Protein AF-A0A9D3RZG6-F1 (afdb_monomer_lite)

Structure (mmCIF, N/CA/C/O backbone):
data_AF-A0A9D3RZG6-F1
#
_entry.id   AF-A0A9D3RZG6-F1
#
loop_
_atom_site.group_PDB
_atom_site.id
_atom_site.type_symbol
_atom_site.label_atom_id
_atom_site.label_alt_id
_atom_site.label_comp_id
_atom_site.label_asym_id
_atom_site.label_entity_id
_atom_site.label_seq_id
_atom_site.pdbx_PDB_ins_code
_atom_site.Cartn_x
_atom_site.Cartn_y
_atom_site.Cartn_z
_atom_site.occupancy
_atom_site.B_iso_or_equiv
_atom_site.auth_seq_id
_atom_site.auth_comp_id
_atom_site.auth_asym_id
_atom_site.auth_atom_id
_atom_site.pdbx_PDB_model_num
ATOM 1 N N . MET A 1 1 ? 36.153 40.080 70.963 1.00 42.41 1 MET A N 1
ATOM 2 C CA . MET A 1 1 ? 34.837 39.417 70.814 1.00 42.41 1 MET A CA 1
ATOM 3 C C . MET A 1 1 ? 34.441 39.587 69.349 1.00 42.41 1 MET A C 1
ATOM 5 O O . MET A 1 1 ? 34.087 40.688 68.974 1.00 42.41 1 MET A O 1
ATOM 9 N N . ALA A 1 2 ? 34.953 38.751 68.444 1.00 42.66 2 ALA A N 1
ATOM 10 C CA . ALA A 1 2 ? 34.455 37.426 68.036 1.00 42.66 2 ALA A CA 1
ATOM 11 C C . ALA A 1 2 ? 33.306 37.500 66.997 1.00 42.66 2 ALA A C 1
ATOM 13 O O . ALA A 1 2 ? 32.157 37.494 67.406 1.00 42.66 2 ALA A O 1
ATOM 14 N N . SER A 1 3 ? 33.709 37.550 65.706 1.00 50.22 3 SER A N 1
ATOM 15 C CA . SER A 1 3 ? 33.120 37.028 64.436 1.00 50.22 3 SER A CA 1
ATOM 16 C C . SER A 1 3 ? 31.623 37.242 64.102 1.00 50.22 3 SER A C 1
ATOM 18 O O . SER A 1 3 ? 30.809 37.305 65.015 1.00 50.22 3 SER A O 1
ATOM 20 N N . PRO A 1 4 ? 31.214 37.296 62.809 1.00 48.00 4 PRO A N 1
ATOM 21 C CA . PRO A 1 4 ? 31.475 36.227 61.830 1.00 48.00 4 PRO A CA 1
ATOM 22 C C . PRO A 1 4 ? 31.988 36.661 60.445 1.00 48.00 4 PRO A C 1
ATOM 24 O O . PRO A 1 4 ? 31.735 37.757 59.957 1.00 48.00 4 PRO A O 1
ATOM 27 N N . ALA A 1 5 ? 32.702 35.717 59.830 1.00 52.22 5 ALA A N 1
ATOM 28 C CA . ALA A 1 5 ? 33.219 35.729 58.472 1.00 52.22 5 ALA A CA 1
ATOM 29 C C . ALA A 1 5 ? 32.102 35.707 57.416 1.00 52.22 5 ALA A C 1
ATOM 31 O O . ALA A 1 5 ? 31.132 34.958 57.536 1.00 52.22 5 ALA A O 1
ATOM 32 N N . GLU A 1 6 ? 32.288 36.491 56.359 1.00 42.75 6 GLU A N 1
ATOM 33 C CA . GLU A 1 6 ? 31.440 36.498 55.173 1.00 42.75 6 GLU A CA 1
ATOM 34 C C . GLU A 1 6 ? 31.994 35.480 54.164 1.00 42.75 6 GLU A C 1
ATOM 36 O O . GLU A 1 6 ? 33.131 35.590 53.707 1.00 42.75 6 GLU A O 1
ATOM 41 N N . ILE A 1 7 ? 31.199 34.454 53.860 1.00 56.25 7 ILE A N 1
ATOM 42 C CA . ILE A 1 7 ? 31.429 33.492 52.778 1.00 56.25 7 ILE A CA 1
ATOM 43 C C . ILE A 1 7 ? 30.265 33.655 51.798 1.00 56.25 7 ILE A C 1
ATOM 45 O O . ILE A 1 7 ? 29.117 33.458 52.203 1.00 56.25 7 ILE A O 1
ATOM 49 N N . PRO A 1 8 ? 30.531 33.910 50.511 1.00 47.62 8 PRO A N 1
ATOM 50 C CA . PRO A 1 8 ? 29.625 33.487 49.450 1.00 47.62 8 PRO A CA 1
ATOM 51 C C . PRO A 1 8 ? 30.358 32.472 48.561 1.00 47.62 8 PRO A C 1
ATOM 53 O O . PRO A 1 8 ? 31.360 32.779 47.928 1.00 47.62 8 PRO A O 1
ATOM 56 N N . LYS A 1 9 ? 30.008 31.192 48.710 1.00 41.81 9 LYS A N 1
ATOM 57 C CA . LYS A 1 9 ? 29.210 30.417 47.744 1.00 41.81 9 LYS A CA 1
ATOM 58 C C . LYS A 1 9 ? 29.930 30.178 46.417 1.00 41.81 9 LYS A C 1
ATOM 60 O O . LYS A 1 9 ? 29.797 30.922 45.454 1.00 41.81 9 LYS A O 1
ATOM 65 N N . GLU A 1 10 ? 30.643 29.059 46.405 1.00 48.84 10 GLU A N 1
ATOM 66 C CA . GLU A 1 10 ? 30.841 28.231 45.224 1.00 48.84 10 GLU A CA 1
ATOM 67 C C . GLU A 1 10 ? 29.452 27.867 44.668 1.00 48.84 10 GLU A C 1
ATOM 69 O O . GLU A 1 10 ? 28.724 27.083 45.273 1.00 48.84 10 GLU A O 1
ATOM 74 N N . GLU A 1 11 ? 29.053 28.477 43.554 1.00 44.03 11 GLU A N 1
ATOM 75 C CA . GLU A 1 11 ? 27.973 27.953 42.720 1.00 44.03 11 GLU A CA 1
ATOM 76 C C . GLU A 1 11 ? 28.615 27.458 41.428 1.00 44.03 11 GLU A C 1
ATOM 78 O O . GLU A 1 11 ? 28.865 28.191 40.472 1.00 44.03 11 GLU A O 1
ATOM 83 N N . SER A 1 12 ? 28.997 26.184 41.488 1.00 47.66 12 SER A N 1
ATOM 84 C CA . SER A 1 12 ? 29.372 25.357 40.353 1.00 47.66 12 SER A CA 1
ATOM 85 C C . SER A 1 12 ? 28.142 25.180 39.467 1.00 47.66 12 SER A C 1
ATOM 87 O O . SER A 1 12 ? 27.396 24.208 39.587 1.00 47.66 12 SER A O 1
ATOM 89 N N . GLU A 1 13 ? 27.906 26.130 38.567 1.00 48.06 13 GLU A N 1
ATOM 90 C CA . GLU A 1 13 ? 27.048 25.879 37.417 1.00 48.06 13 GLU A CA 1
ATOM 91 C C . GLU A 1 13 ? 27.876 25.075 36.412 1.00 48.06 13 GLU A C 1
ATOM 93 O O . GLU A 1 13 ? 28.519 25.591 35.496 1.00 48.06 13 GLU A O 1
ATOM 98 N N . THR A 1 14 ? 27.919 23.760 36.629 1.00 44.41 14 THR A N 1
ATOM 99 C CA . THR A 1 14 ? 28.355 22.815 35.602 1.00 44.41 14 THR A CA 1
ATOM 100 C C . THR A 1 14 ? 27.320 22.853 34.484 1.00 44.41 14 THR A C 1
ATOM 102 O O . THR A 1 14 ? 26.386 22.054 34.428 1.00 44.41 14 THR A O 1
ATOM 105 N N . ALA A 1 15 ? 27.474 23.829 33.588 1.00 59.06 15 ALA A N 1
ATOM 106 C CA . ALA A 1 15 ? 26.755 23.896 32.332 1.00 59.06 15 ALA A CA 1
ATOM 107 C C . ALA A 1 15 ? 27.042 22.600 31.569 1.00 59.06 15 ALA A C 1
ATOM 109 O O . ALA A 1 15 ? 28.103 22.428 30.962 1.00 59.06 15 ALA A O 1
ATOM 110 N N . THR A 1 16 ? 26.108 21.653 31.655 1.00 60.19 16 THR A N 1
ATOM 111 C CA . THR A 1 16 ? 26.171 20.389 30.925 1.00 60.19 16 THR A CA 1
ATOM 112 C C . THR A 1 16 ? 25.988 20.725 29.452 1.00 60.19 16 THR A C 1
ATOM 114 O O . THR A 1 16 ? 24.874 20.805 28.938 1.00 60.19 16 THR A O 1
ATOM 117 N N . SER A 1 17 ? 27.104 21.005 28.787 1.00 61.81 17 SER A N 1
ATOM 118 C CA . SER A 1 17 ? 27.150 21.298 27.363 1.00 61.81 17 SER A CA 1
ATOM 119 C C . SER A 1 17 ? 27.004 19.977 26.623 1.00 61.81 17 SER A C 1
ATOM 121 O O . SER A 1 17 ? 27.934 19.179 26.537 1.00 61.81 17 SER A O 1
ATOM 123 N N . LEU A 1 18 ? 25.788 19.710 26.152 1.00 69.50 18 LEU A N 1
ATOM 124 C CA . LEU A 1 18 ? 25.494 18.566 25.302 1.00 69.50 18 LEU A CA 1
ATOM 125 C C . LEU A 1 18 ? 25.966 18.890 23.885 1.00 69.50 18 LEU A C 1
ATOM 127 O O . LEU A 1 18 ? 25.241 19.496 23.096 1.00 69.50 18 LEU A O 1
ATOM 131 N N . GLU A 1 19 ? 27.183 18.478 23.548 1.00 68.06 19 GLU A N 1
ATOM 132 C CA . GLU A 1 19 ? 27.615 18.460 22.155 1.00 68.06 19 GLU A CA 1
ATOM 133 C C . GLU A 1 19 ? 26.904 17.313 21.434 1.00 68.06 19 GLU A C 1
ATOM 135 O O . GLU A 1 19 ? 27.287 16.144 21.505 1.00 68.06 19 GLU A O 1
ATOM 140 N N . VAL A 1 20 ? 25.812 17.644 20.744 1.00 67.19 20 VAL A N 1
ATOM 141 C CA . VAL A 1 20 ? 25.129 16.708 19.851 1.00 67.19 20 VAL A CA 1
ATOM 142 C C . VAL A 1 20 ? 25.995 16.541 18.607 1.00 67.19 20 VAL A C 1
ATOM 144 O O . VAL A 1 20 ? 25.867 17.272 17.624 1.00 67.19 20 VAL A O 1
ATOM 147 N N . ILE A 1 21 ? 26.901 15.565 18.650 1.00 71.75 21 ILE A N 1
ATOM 148 C CA . ILE A 1 21 ? 27.692 15.165 17.488 1.00 71.75 21 ILE A CA 1
ATOM 149 C C . ILE A 1 21 ? 26.726 14.532 16.488 1.00 71.75 21 ILE A C 1
ATOM 151 O O . ILE A 1 21 ? 26.309 13.379 16.623 1.00 71.75 21 ILE A O 1
ATOM 155 N N . LYS A 1 22 ? 26.351 15.301 15.463 1.00 64.88 22 LYS A N 1
ATOM 156 C CA . LYS A 1 22 ? 25.599 14.793 14.318 1.00 64.88 22 LYS A CA 1
ATOM 157 C C . LYS A 1 22 ? 26.544 13.940 13.478 1.00 64.88 22 LYS A C 1
ATOM 159 O O . LYS A 1 22 ? 27.174 14.412 12.537 1.00 64.88 22 LYS A O 1
ATOM 164 N N . LEU A 1 23 ? 26.684 12.685 13.888 1.00 71.31 23 LEU A N 1
ATOM 165 C CA . LEU A 1 23 ? 27.471 11.689 13.178 1.00 71.31 23 LEU A CA 1
ATOM 166 C C . LEU A 1 23 ? 26.952 11.573 11.732 1.00 71.31 23 LEU A C 1
ATOM 168 O O . LEU A 1 23 ? 25.735 11.628 11.516 1.00 71.31 23 LEU A O 1
ATOM 172 N N . PRO A 1 24 ? 27.838 11.417 10.731 1.00 71.56 24 PRO A N 1
ATOM 173 C CA . PRO A 1 24 ? 27.479 11.356 9.317 1.00 71.56 24 PRO A CA 1
ATOM 174 C C . PRO A 1 24 ? 26.908 9.977 8.960 1.00 71.56 24 PRO A C 1
ATOM 176 O 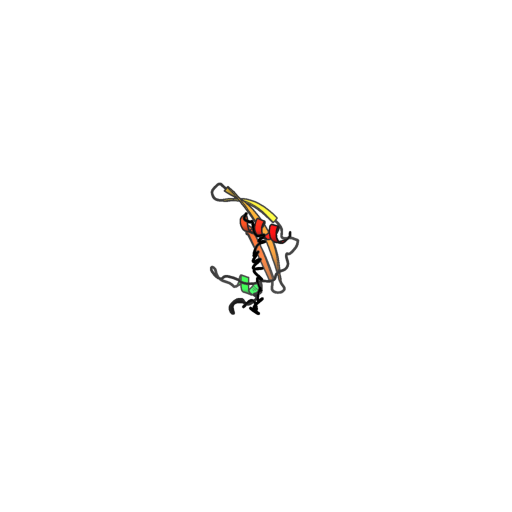O . PRO A 1 24 ? 27.311 9.354 7.979 1.00 71.56 24 PRO A O 1
ATOM 179 N N . PHE A 1 25 ? 25.987 9.465 9.775 1.00 64.00 25 PHE A N 1
ATOM 180 C CA . PHE A 1 25 ? 25.226 8.283 9.424 1.00 64.00 25 PHE A CA 1
ATOM 181 C C . PHE A 1 25 ? 24.334 8.656 8.243 1.00 64.00 25 PHE A C 1
ATOM 183 O O . PHE A 1 25 ? 23.259 9.237 8.404 1.00 64.00 25 PHE A O 1
ATOM 190 N N . LEU A 1 26 ? 24.800 8.355 7.034 1.00 63.34 26 LEU A N 1
ATOM 191 C CA . LEU A 1 26 ? 23.922 8.323 5.880 1.00 63.34 26 LEU A CA 1
ATOM 192 C C . LEU A 1 26 ? 22.865 7.248 6.164 1.00 63.34 26 LEU A C 1
ATOM 194 O O . LEU A 1 26 ? 23.246 6.125 6.518 1.00 63.34 26 LEU A O 1
ATOM 198 N N . PRO A 1 27 ? 21.561 7.559 6.040 1.00 60.12 27 PRO A N 1
ATOM 199 C CA . PRO A 1 27 ? 20.514 6.555 6.132 1.00 60.12 27 PRO A CA 1
ATOM 200 C C . PRO A 1 27 ? 20.861 5.412 5.180 1.00 60.12 27 PRO A C 1
ATOM 202 O O . PRO A 1 27 ? 20.848 5.574 3.960 1.00 60.12 27 PRO A O 1
ATOM 205 N N . THR A 1 28 ? 21.262 4.273 5.739 1.00 54.97 28 THR A N 1
ATOM 206 C CA . THR A 1 28 ? 21.637 3.118 4.932 1.00 54.97 28 THR A CA 1
ATOM 207 C C . THR A 1 28 ? 20.343 2.464 4.499 1.00 54.97 28 THR A C 1
ATOM 209 O O . THR A 1 28 ? 19.688 1.765 5.269 1.00 54.97 28 THR A O 1
ATOM 212 N N . VAL A 1 29 ? 19.941 2.759 3.269 1.00 60.88 29 VAL A N 1
ATOM 213 C CA . VAL A 1 29 ? 18.841 2.066 2.615 1.00 60.88 29 VAL A CA 1
ATOM 214 C C . VAL A 1 29 ? 19.254 0.592 2.516 1.00 60.88 29 VAL A C 1
ATOM 216 O O . VAL A 1 29 ? 20.324 0.313 1.966 1.00 60.88 29 VAL A O 1
ATOM 219 N N . PRO A 1 30 ? 18.492 -0.357 3.093 1.00 63.34 30 PRO A N 1
ATOM 220 C CA . PRO A 1 30 ? 18.865 -1.759 3.033 1.00 63.34 30 PRO A CA 1
ATOM 221 C C . PRO A 1 30 ? 19.018 -2.175 1.563 1.00 63.34 30 PRO A C 1
ATOM 223 O O . PRO A 1 30 ? 18.177 -1.814 0.737 1.00 63.34 30 PRO A O 1
ATOM 226 N N . PRO A 1 31 ? 20.061 -2.946 1.214 1.00 58.25 31 PRO A N 1
ATOM 227 C CA . PRO A 1 31 ? 20.395 -3.263 -0.177 1.00 58.25 31 PRO A CA 1
ATOM 228 C C . PRO A 1 31 ? 19.282 -4.012 -0.934 1.00 58.25 31 PRO A C 1
ATOM 230 O O . PRO A 1 31 ? 19.334 -4.116 -2.156 1.00 58.25 31 PRO A O 1
ATOM 233 N N . SER A 1 32 ? 18.264 -4.517 -0.232 1.00 58.00 32 SER A N 1
ATOM 234 C CA . SER A 1 32 ? 17.096 -5.189 -0.804 1.00 58.00 32 SER A CA 1
ATOM 235 C C . SER A 1 32 ? 15.962 -4.255 -1.236 1.00 58.00 32 SER A C 1
ATOM 237 O O . SER A 1 32 ? 15.041 -4.718 -1.911 1.00 58.00 32 SER A O 1
ATOM 239 N N . SER A 1 33 ? 15.976 -2.963 -0.886 1.00 60.41 33 SER A N 1
ATOM 240 C CA . SER A 1 33 ? 14.878 -2.065 -1.254 1.00 60.41 33 SER A CA 1
ATOM 241 C C . SER A 1 33 ? 15.068 -1.499 -2.661 1.00 60.41 33 SER A C 1
ATOM 243 O O . SER A 1 33 ? 15.405 -0.331 -2.863 1.00 60.41 33 SER A O 1
ATOM 245 N N . SER A 1 34 ? 14.859 -2.346 -3.663 1.00 71.88 34 SER A N 1
ATOM 246 C CA . SER A 1 34 ? 14.728 -1.874 -5.038 1.00 71.88 34 SER A CA 1
ATOM 247 C C . SER A 1 34 ? 13.351 -1.233 -5.230 1.00 71.88 34 SER A C 1
ATOM 249 O O . SER A 1 34 ? 12.331 -1.792 -4.822 1.00 71.88 34 SER A O 1
ATOM 251 N N . LYS A 1 35 ? 13.319 -0.039 -5.828 1.00 79.50 35 LYS A N 1
ATOM 252 C CA . LYS A 1 35 ? 12.072 0.591 -6.272 1.00 79.50 35 LYS A CA 1
ATOM 253 C C . LYS A 1 35 ? 11.417 -0.313 -7.313 1.00 79.50 35 LYS A C 1
ATOM 255 O O . LYS A 1 35 ? 12.061 -0.677 -8.299 1.00 79.50 35 LYS A O 1
ATOM 260 N N . LEU A 1 36 ? 10.153 -0.662 -7.093 1.00 83.88 36 LEU A N 1
ATOM 261 C CA . LEU A 1 36 ? 9.416 -1.573 -7.962 1.00 83.88 36 LEU A CA 1
ATOM 262 C C . LEU A 1 36 ? 8.287 -0.839 -8.696 1.00 83.88 36 LEU A C 1
ATOM 264 O O . LEU A 1 36 ? 7.633 0.030 -8.121 1.00 83.88 36 LEU A O 1
ATOM 268 N N . ASN A 1 37 ? 8.086 -1.197 -9.964 1.00 87.62 37 ASN A N 1
ATOM 269 C CA . ASN A 1 37 ? 6.983 -0.720 -10.800 1.00 87.62 37 ASN A CA 1
ATOM 270 C C . ASN A 1 37 ? 5.732 -1.591 -10.592 1.00 87.62 37 ASN A C 1
ATOM 272 O O . ASN A 1 37 ? 5.836 -2.737 -10.141 1.00 87.62 37 ASN A O 1
ATOM 276 N N . ILE A 1 38 ? 4.557 -1.061 -10.933 1.00 88.38 38 ILE A N 1
ATOM 277 C CA . ILE A 1 38 ? 3.264 -1.721 -10.701 1.00 88.38 38 ILE A CA 1
ATOM 278 C C . ILE A 1 38 ? 3.146 -3.059 -11.441 1.00 88.38 38 ILE A C 1
ATOM 280 O O . ILE A 1 38 ? 2.636 -4.016 -10.862 1.00 88.38 38 ILE A O 1
ATOM 284 N N . ASP A 1 39 ? 3.633 -3.160 -12.676 1.00 86.81 39 ASP A N 1
ATOM 285 C CA . ASP A 1 39 ? 3.650 -4.406 -13.456 1.00 86.81 39 ASP A CA 1
ATOM 286 C C . ASP A 1 39 ? 4.329 -5.560 -12.698 1.00 86.81 39 ASP A C 1
ATOM 288 O O . ASP A 1 39 ? 3.785 -6.658 -12.564 1.00 86.81 39 ASP A O 1
ATOM 292 N N . LYS A 1 40 ? 5.495 -5.283 -12.115 1.00 86.12 40 LYS A N 1
ATOM 293 C CA . LYS A 1 40 ? 6.254 -6.241 -11.316 1.00 86.12 40 LYS A CA 1
ATOM 294 C C . LYS A 1 40 ? 5.561 -6.541 -9.999 1.00 86.12 40 LYS A C 1
ATOM 296 O O . LYS A 1 40 ? 5.566 -7.695 -9.590 1.00 86.12 40 LYS A O 1
ATOM 301 N N . VAL A 1 41 ? 4.950 -5.539 -9.358 1.00 87.19 41 VAL A N 1
ATOM 302 C CA . VAL A 1 41 ? 4.150 -5.732 -8.137 1.00 87.19 41 VAL A CA 1
ATOM 303 C C . VAL A 1 41 ? 2.965 -6.663 -8.399 1.00 87.19 41 VAL A C 1
ATOM 305 O O . VAL A 1 41 ? 2.680 -7.520 -7.571 1.00 87.19 41 VAL A O 1
ATOM 308 N N . GLN A 1 42 ? 2.301 -6.547 -9.550 1.00 86.75 42 GLN A N 1
ATOM 309 C CA . GLN A 1 42 ? 1.207 -7.447 -9.935 1.00 86.75 42 GLN A CA 1
ATOM 310 C C . GLN A 1 42 ? 1.683 -8.867 -10.237 1.00 86.75 42 GLN A C 1
ATOM 312 O O . GLN A 1 42 ? 0.953 -9.822 -9.986 1.00 86.75 42 GLN A O 1
ATOM 317 N N . ALA A 1 43 ? 2.907 -9.011 -10.746 1.00 87.56 43 ALA A N 1
ATOM 318 C CA . ALA A 1 43 ? 3.534 -10.309 -10.962 1.00 87.56 43 ALA A CA 1
ATOM 319 C C . ALA A 1 43 ? 4.014 -10.980 -9.659 1.00 87.56 43 ALA A C 1
ATOM 321 O O . ALA A 1 43 ? 4.416 -12.145 -9.688 1.00 87.56 43 ALA A O 1
ATOM 322 N N . LEU A 1 44 ? 3.993 -10.280 -8.516 1.00 87.62 44 LEU A N 1
ATOM 323 C CA . LEU A 1 44 ? 4.376 -10.871 -7.238 1.00 87.62 44 LEU A CA 1
ATOM 324 C C . LEU A 1 44 ? 3.343 -11.894 -6.765 1.00 87.62 44 LEU A C 1
ATOM 326 O O . LEU A 1 44 ? 2.136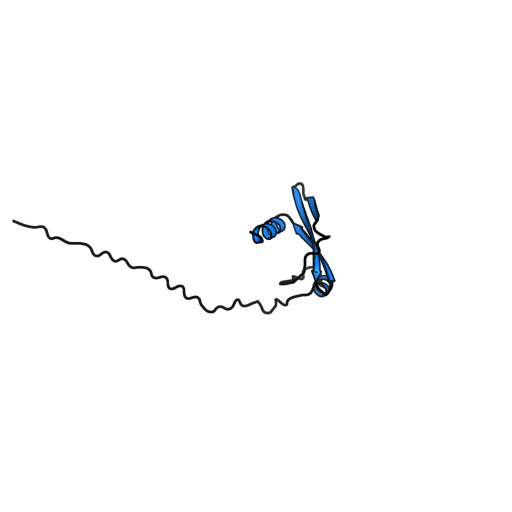 -11.658 -6.756 1.00 87.62 44 LEU A O 1
ATOM 330 N N . GLY A 1 45 ? 3.847 -13.035 -6.300 1.00 85.75 45 GLY A N 1
ATOM 331 C CA . GLY A 1 45 ? 3.029 -14.038 -5.632 1.00 85.75 45 GLY A CA 1
ATOM 332 C C . GLY A 1 45 ? 2.624 -13.624 -4.209 1.00 85.75 45 GLY A C 1
ATOM 333 O O . GLY A 1 45 ? 3.174 -12.678 -3.635 1.00 85.75 45 GLY A O 1
ATOM 334 N N . PRO A 1 46 ? 1.700 -14.372 -3.583 1.00 86.75 46 PRO A N 1
ATOM 335 C CA . PRO A 1 46 ? 1.355 -14.183 -2.179 1.00 86.75 46 PRO A CA 1
ATOM 336 C C . PRO A 1 46 ? 2.599 -14.239 -1.282 1.00 86.75 46 PRO A C 1
ATOM 338 O O . PRO A 1 46 ? 3.538 -14.984 -1.560 1.00 86.75 46 PRO A O 1
ATOM 341 N N . ARG A 1 47 ? 2.579 -13.499 -0.166 1.00 85.19 47 ARG A N 1
ATOM 342 C CA . ARG A 1 47 ? 3.675 -13.402 0.826 1.00 85.19 47 ARG A CA 1
ATOM 343 C C . ARG A 1 47 ? 4.939 -12.671 0.360 1.00 85.19 47 ARG A C 1
ATOM 345 O O . ARG A 1 47 ? 5.892 -12.600 1.129 1.00 85.19 47 ARG A O 1
ATOM 352 N N . GLN A 1 48 ? 4.951 -12.104 -0.841 1.00 86.75 48 GLN A N 1
ATOM 353 C CA . GLN A 1 48 ? 6.000 -11.175 -1.251 1.00 86.75 48 GLN A CA 1
ATOM 354 C C . GLN A 1 48 ? 5.687 -9.773 -0.721 1.00 86.75 48 GLN A C 1
ATOM 356 O O . GLN A 1 48 ? 4.534 -9.339 -0.736 1.00 86.75 48 GLN A O 1
ATOM 361 N N . SER A 1 49 ? 6.708 -9.071 -0.234 1.00 81.19 49 SER A N 1
ATOM 362 C CA . SER A 1 49 ? 6.584 -7.698 0.249 1.00 81.19 49 SER A CA 1
ATOM 363 C C . SER A 1 49 ? 7.251 -6.727 -0.716 1.00 81.19 49 SER A C 1
ATOM 365 O O . SER A 1 49 ? 8.278 -7.019 -1.325 1.00 81.19 49 SER A O 1
ATOM 367 N N . VAL A 1 50 ? 6.651 -5.548 -0.846 1.00 84.81 50 VAL A N 1
ATOM 368 C CA . VAL A 1 50 ? 7.188 -4.443 -1.639 1.00 84.81 50 VAL A CA 1
ATOM 369 C C . VAL A 1 50 ? 7.649 -3.376 -0.665 1.00 84.81 50 VAL A C 1
ATOM 371 O O . VAL A 1 50 ? 6.870 -2.936 0.177 1.00 84.81 50 VAL A O 1
ATOM 374 N N . SER A 1 51 ? 8.911 -2.969 -0.763 1.00 82.88 51 SER A N 1
ATOM 375 C CA . SER A 1 51 ? 9.468 -1.938 0.112 1.00 82.88 51 SER A CA 1
ATOM 376 C C . SER A 1 51 ? 9.097 -0.530 -0.344 1.00 82.88 51 SER A C 1
ATOM 378 O O . SER A 1 51 ? 8.672 0.286 0.466 1.00 82.88 51 SER A O 1
ATOM 380 N N . VAL A 1 52 ? 9.275 -0.230 -1.636 1.00 87.12 52 VAL A N 1
ATOM 381 C CA . VAL A 1 52 ? 9.098 1.118 -2.192 1.00 87.12 52 VAL A CA 1
ATOM 382 C C . VAL A 1 52 ? 8.482 1.023 -3.584 1.00 87.12 52 VAL A C 1
ATOM 384 O O . VAL A 1 52 ? 9.007 0.331 -4.458 1.00 87.12 52 VAL A O 1
ATOM 387 N N . MET A 1 53 ? 7.391 1.757 -3.789 1.00 86.31 53 MET A N 1
ATOM 388 C CA . MET A 1 53 ? 6.717 1.923 -5.074 1.00 86.31 53 MET A CA 1
ATOM 389 C C . MET A 1 53 ? 6.256 3.373 -5.197 1.00 86.31 53 MET A C 1
ATOM 391 O O . MET A 1 53 ? 5.711 3.939 -4.250 1.00 86.31 53 MET A O 1
ATOM 395 N N . GLU A 1 54 ? 6.450 3.961 -6.372 1.00 88.44 54 GLU A N 1
ATOM 396 C CA . GLU A 1 54 ? 5.931 5.288 -6.688 1.00 88.44 54 GLU A CA 1
ATOM 397 C C . GLU A 1 54 ? 4.786 5.159 -7.682 1.00 88.44 54 GLU A C 1
ATOM 399 O O . GLU A 1 54 ? 4.944 4.582 -8.753 1.00 88.44 54 GLU A O 1
ATOM 404 N N . ALA A 1 55 ? 3.637 5.720 -7.329 1.00 88.88 55 ALA A N 1
ATOM 405 C CA . ALA A 1 55 ? 2.463 5.732 -8.181 1.00 88.88 55 ALA A CA 1
ATOM 406 C C . ALA A 1 55 ? 1.686 7.032 -7.972 1.00 88.88 55 ALA A C 1
ATOM 408 O O . ALA A 1 55 ? 1.718 7.636 -6.897 1.00 88.88 55 ALA A O 1
ATOM 409 N N . LYS A 1 56 ? 0.960 7.459 -9.003 1.00 90.00 56 LYS A N 1
ATOM 410 C CA . LYS A 1 56 ? 0.036 8.590 -8.937 1.00 90.00 56 LYS A CA 1
ATOM 411 C C . LYS A 1 56 ? -1.362 8.088 -8.607 1.00 90.00 56 LYS A C 1
ATOM 413 O O . LYS A 1 56 ? -1.812 7.084 -9.154 1.00 90.00 56 LYS A O 1
ATOM 418 N N . ILE A 1 57 ? -2.065 8.807 -7.736 1.00 88.69 57 ILE A N 1
ATOM 419 C CA . ILE A 1 57 ? -3.477 8.533 -7.456 1.00 88.69 57 ILE A CA 1
ATOM 420 C C . ILE A 1 57 ? -4.301 9.015 -8.650 1.00 88.69 57 ILE A C 1
ATOM 422 O O . ILE A 1 57 ? -4.245 10.186 -9.024 1.00 88.69 57 ILE A O 1
ATOM 426 N N . LEU A 1 58 ? -5.073 8.109 -9.238 1.00 85.81 58 LEU A N 1
ATOM 427 C CA . LEU A 1 58 ? -5.973 8.401 -10.343 1.00 85.81 58 LEU A CA 1
ATOM 428 C C . LEU A 1 58 ? -7.304 8.901 -9.762 1.00 85.81 58 LEU A C 1
ATOM 430 O O . LEU A 1 58 ? -7.950 8.214 -8.969 1.00 8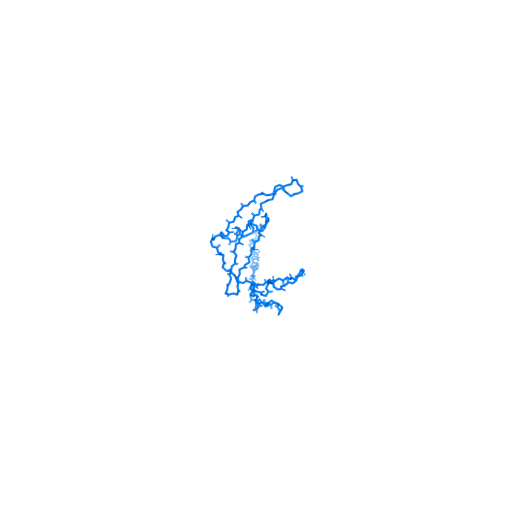5.81 58 LEU A O 1
ATOM 434 N N . ALA A 1 59 ? -7.708 10.119 -10.138 1.00 67.12 59 ALA A N 1
ATOM 435 C CA . ALA A 1 59 ? -8.812 10.861 -9.513 1.00 67.12 59 ALA A CA 1
ATOM 436 C C . ALA A 1 59 ? -10.163 10.114 -9.490 1.00 67.12 59 ALA A C 1
ATOM 438 O O . ALA A 1 59 ? -10.979 10.344 -8.603 1.00 67.12 59 ALA A O 1
ATOM 439 N N . GLN A 1 60 ? -10.387 9.182 -10.418 1.00 62.22 60 GLN A N 1
ATOM 440 C CA . GLN A 1 60 ? -11.632 8.412 -10.536 1.00 62.22 60 GLN A CA 1
ATOM 441 C C . GLN A 1 60 ? -11.815 7.324 -9.460 1.00 62.22 60 GLN A C 1
ATOM 443 O O . GLN A 1 60 ? -12.874 6.708 -9.394 1.00 62.22 60 GLN A O 1
ATOM 448 N N . GLY A 1 61 ? -10.798 7.042 -8.639 1.00 57.56 61 GLY A N 1
ATOM 449 C CA . GLY A 1 61 ? -10.753 5.814 -7.842 1.00 57.56 61 GLY A CA 1
ATOM 450 C C . GLY A 1 61 ? -11.008 5.935 -6.344 1.00 57.56 61 GLY A C 1
ATOM 451 O O . GLY A 1 61 ? -10.901 4.911 -5.676 1.00 57.56 61 GLY A O 1
ATOM 452 N N . THR A 1 62 ? -11.277 7.127 -5.796 1.00 68.88 62 THR A N 1
ATOM 453 C CA . THR A 1 62 ? -11.406 7.288 -4.335 1.00 68.88 62 THR A CA 1
ATOM 454 C C . THR A 1 62 ? -12.821 6.955 -3.873 1.00 68.88 62 THR A C 1
ATOM 456 O O . THR A 1 62 ? -13.718 7.786 -3.974 1.00 68.88 62 THR A O 1
ATOM 459 N N . LEU A 1 63 ? -13.013 5.749 -3.336 1.00 78.75 63 LEU A N 1
ATOM 460 C CA . LEU A 1 63 ? -14.276 5.309 -2.736 1.00 78.75 63 LEU A CA 1
ATOM 461 C C . LEU A 1 63 ? -14.036 4.987 -1.257 1.00 78.75 63 LEU A C 1
ATOM 463 O O . LEU A 1 63 ? -13.209 4.127 -0.959 1.00 78.75 63 LEU A O 1
ATOM 467 N N . SER A 1 64 ? -14.749 5.649 -0.341 1.00 84.56 64 SER A N 1
ATOM 468 C CA . SER A 1 64 ? -14.843 5.194 1.055 1.00 84.56 64 SER A CA 1
ATOM 469 C C . SER A 1 64 ? -16.105 4.352 1.226 1.00 84.56 64 SER A C 1
ATOM 471 O O . SER A 1 64 ? -17.166 4.700 0.702 1.00 84.56 64 SER A O 1
ATOM 473 N N . LYS A 1 65 ? -15.978 3.218 1.911 1.00 87.38 65 LYS A N 1
ATOM 474 C CA . LYS A 1 65 ? -17.077 2.311 2.237 1.00 87.38 65 LYS A CA 1
ATOM 475 C C . LYS A 1 65 ? -16.901 1.815 3.668 1.00 87.38 65 LYS A C 1
ATOM 477 O O . LYS A 1 65 ? -15.787 1.543 4.091 1.00 87.38 65 LYS A O 1
ATOM 482 N N . VAL A 1 66 ? -18.008 1.625 4.374 1.00 89.50 66 VAL A N 1
ATOM 483 C CA . VAL A 1 66 ? -18.027 0.932 5.667 1.00 89.50 66 VAL A CA 1
ATOM 484 C C . VAL A 1 66 ? -18.547 -0.486 5.448 1.00 89.50 66 VAL A C 1
ATOM 486 O O . VAL A 1 66 ? -19.524 -0.686 4.718 1.00 89.50 66 VAL A O 1
ATOM 489 N N . VAL A 1 67 ? -17.861 -1.481 6.008 1.00 87.75 67 VAL A N 1
ATOM 490 C CA . VAL A 1 67 ? -18.255 -2.893 5.940 1.00 87.75 67 VAL A CA 1
ATOM 491 C C . VAL A 1 67 ? -18.195 -3.539 7.326 1.00 87.75 67 VAL A C 1
ATOM 493 O O . VAL A 1 67 ? -17.215 -3.334 8.040 1.00 87.75 67 VAL A O 1
ATOM 496 N N . PRO A 1 68 ? -19.192 -4.357 7.700 1.00 90.25 68 PRO A N 1
ATOM 497 C CA . PRO A 1 68 ? -19.148 -5.101 8.950 1.00 90.25 68 PRO A CA 1
ATOM 498 C C . PRO A 1 68 ? -18.183 -6.289 8.821 1.00 90.25 68 PRO A C 1
ATOM 500 O O . PRO A 1 68 ? -18.345 -7.145 7.948 1.00 90.25 68 PRO A O 1
ATOM 503 N N . VAL A 1 69 ? -17.188 -6.367 9.704 1.00 88.31 69 VAL A N 1
ATOM 504 C CA . VAL A 1 69 ? -16.230 -7.477 9.807 1.00 88.31 69 VAL A CA 1
ATOM 505 C C . VAL A 1 69 ? -16.218 -7.980 11.242 1.00 88.31 69 VAL A C 1
ATOM 507 O O . VAL A 1 69 ? -15.897 -7.244 12.170 1.00 88.31 69 VAL A O 1
ATOM 510 N N . ASN A 1 70 ? -16.578 -9.251 11.438 1.00 86.50 70 ASN A N 1
ATOM 511 C CA . ASN A 1 70 ? -16.640 -9.893 12.759 1.00 86.50 70 ASN A CA 1
ATOM 512 C C . ASN A 1 70 ? -17.492 -9.126 13.794 1.00 86.50 70 ASN A C 1
ATOM 514 O O . ASN A 1 70 ? -17.182 -9.138 14.982 1.00 86.50 70 ASN A O 1
ATOM 518 N N . GLY A 1 71 ? -18.563 -8.464 13.342 1.00 88.31 71 GLY A N 1
ATOM 519 C CA . GLY A 1 71 ? -19.466 -7.688 14.201 1.00 88.31 71 GLY A CA 1
ATOM 520 C C . GLY A 1 71 ? -19.025 -6.247 14.478 1.00 88.31 71 GLY A C 1
ATOM 521 O O . GLY A 1 71 ? -19.735 -5.539 15.183 1.00 88.31 71 GLY A O 1
ATOM 522 N N . THR A 1 72 ? -17.904 -5.805 13.905 1.00 87.81 72 THR A N 1
ATOM 523 C CA . THR A 1 72 ? -17.412 -4.425 14.005 1.00 87.81 72 THR A CA 1
ATOM 524 C C . THR A 1 72 ? -17.489 -3.744 12.645 1.00 87.81 72 THR A C 1
ATOM 526 O O . THR A 1 72 ? -17.117 -4.340 11.634 1.00 87.81 72 THR A O 1
ATOM 529 N N . ASP A 1 73 ? -17.936 -2.493 12.610 1.00 89.19 73 ASP A N 1
ATOM 530 C CA . ASP A 1 73 ? -17.906 -1.683 11.395 1.00 89.19 73 ASP A CA 1
ATOM 531 C C . ASP A 1 73 ? -16.475 -1.212 11.103 1.00 89.19 73 ASP A C 1
ATOM 533 O O . ASP A 1 73 ? -15.875 -0.484 11.892 1.00 89.19 73 ASP A O 1
ATOM 537 N N . CYS A 1 74 ? -15.939 -1.637 9.959 1.00 88.75 74 CYS A N 1
ATOM 538 C CA . CYS A 1 74 ? -14.623 -1.255 9.458 1.00 88.75 74 CYS A CA 1
ATOM 539 C C . CYS A 1 74 ? -14.768 -0.308 8.264 1.00 88.75 74 CYS A C 1
ATOM 541 O O . CYS A 1 74 ? -15.489 -0.603 7.305 1.00 88.75 74 CYS A O 1
ATOM 543 N N . GLU A 1 75 ? -14.049 0.809 8.280 1.00 89.62 75 GLU A N 1
ATOM 544 C CA . GLU A 1 75 ? -13.915 1.696 7.131 1.00 89.62 75 GLU A CA 1
ATOM 545 C C . GLU A 1 75 ? -12.817 1.175 6.195 1.00 89.62 75 GLU A C 1
ATOM 547 O O . GLU A 1 75 ? -11.689 0.873 6.598 1.00 89.62 75 GLU A O 1
ATOM 552 N N . LEU A 1 76 ? -13.142 1.104 4.905 1.00 91.19 76 LEU A N 1
ATOM 553 C CA . LEU A 1 76 ? -12.186 0.852 3.842 1.00 91.19 76 LEU A CA 1
ATOM 554 C C . LEU A 1 76 ? -12.193 1.997 2.840 1.00 91.19 76 LEU A C 1
ATOM 556 O O . LEU A 1 76 ? -13.240 2.451 2.377 1.00 91.19 76 LEU A O 1
ATOM 560 N N . LYS A 1 77 ? -10.994 2.427 2.457 1.00 89.38 77 LYS A N 1
ATOM 561 C CA . LYS A 1 77 ? -10.790 3.449 1.439 1.00 89.38 77 LYS A CA 1
ATOM 562 C C . LYS A 1 77 ? -10.038 2.856 0.269 1.00 89.38 77 LYS A C 1
ATOM 564 O O . LYS A 1 77 ? -8.887 2.436 0.383 1.00 89.38 77 LYS A O 1
ATOM 569 N N . VAL A 1 78 ? -10.714 2.806 -0.864 1.00 89.50 78 VAL A N 1
ATOM 570 C CA . VAL A 1 78 ? -10.164 2.320 -2.121 1.00 89.50 78 VAL A CA 1
ATOM 571 C C . VAL A 1 78 ? -9.560 3.491 -2.876 1.00 89.50 78 VAL A C 1
ATOM 573 O O . VAL A 1 78 ? -10.167 4.557 -2.933 1.00 89.50 78 VAL A O 1
ATOM 576 N N . PHE A 1 79 ? -8.398 3.269 -3.482 1.00 88.62 79 PHE A N 1
ATOM 577 C CA . PHE A 1 79 ? -7.768 4.168 -4.437 1.00 88.62 79 PHE A CA 1
ATOM 578 C C . PHE A 1 79 ? -7.378 3.388 -5.689 1.00 88.62 79 PHE A C 1
ATOM 580 O O . PHE A 1 79 ? -6.891 2.260 -5.604 1.00 88.62 79 PHE A O 1
ATOM 587 N N . GLN A 1 80 ? -7.549 4.003 -6.854 1.00 90.12 80 GLN A N 1
ATOM 588 C CA . GLN A 1 80 ? -6.877 3.555 -8.071 1.00 90.12 80 GLN A CA 1
ATOM 589 C C . GLN A 1 80 ? -5.560 4.310 -8.169 1.00 90.12 80 GLN A C 1
ATOM 591 O O . GLN A 1 80 ? -5.553 5.542 -8.137 1.00 90.12 80 GLN A O 1
ATOM 596 N N . ILE A 1 81 ? -4.454 3.581 -8.241 1.00 90.88 81 ILE A N 1
ATOM 597 C CA . ILE A 1 81 ? -3.123 4.164 -8.394 1.00 90.88 81 ILE A CA 1
ATOM 598 C C . ILE A 1 81 ? -2.488 3.632 -9.672 1.00 90.88 81 ILE A C 1
ATOM 600 O O . ILE A 1 81 ? -2.691 2.476 -10.033 1.00 90.88 81 ILE A O 1
ATOM 604 N N . GLY A 1 82 ? -1.740 4.480 -10.364 1.00 90.75 82 GLY A N 1
ATOM 605 C CA . GLY A 1 82 ? -1.098 4.127 -11.621 1.00 90.75 82 GLY A CA 1
ATOM 606 C C . GLY A 1 82 ? 0.279 4.748 -11.769 1.00 90.75 82 GLY A C 1
ATOM 607 O O . GLY A 1 82 ? 0.559 5.825 -11.241 1.00 90.75 82 GLY A O 1
ATOM 608 N N . ASP A 1 83 ? 1.130 4.056 -12.506 1.00 89.75 83 ASP A N 1
ATOM 609 C CA . ASP A 1 83 ? 2.442 4.504 -12.949 1.00 89.75 83 ASP A CA 1
ATOM 610 C C . ASP A 1 83 ? 2.529 4.350 -14.480 1.00 89.75 83 ASP A C 1
ATOM 612 O O . ASP A 1 83 ? 1.518 4.161 -15.158 1.00 89.75 83 ASP A O 1
ATOM 616 N N . SER A 1 84 ? 3.724 4.470 -15.056 1.00 88.00 84 SER A N 1
ATOM 617 C CA . SER A 1 84 ? 3.921 4.271 -16.498 1.00 88.00 84 SER A CA 1
ATOM 618 C C . SER A 1 84 ? 3.767 2.813 -16.953 1.00 88.00 84 SER A C 1
ATOM 620 O O . SER A 1 84 ? 3.662 2.569 -18.150 1.00 88.00 84 SER A O 1
ATOM 622 N N . SER A 1 85 ? 3.810 1.851 -16.029 1.00 87.75 85 SER A N 1
ATOM 623 C CA . SER A 1 85 ? 3.754 0.412 -16.307 1.00 87.75 85 SER A CA 1
ATOM 624 C C . SER A 1 85 ? 2.335 -0.154 -16.221 1.00 87.75 85 SER A C 1
ATOM 626 O O . SER A 1 85 ? 2.015 -1.114 -16.919 1.00 87.75 85 SER A O 1
ATOM 628 N N . GLY A 1 86 ? 1.463 0.442 -15.405 1.00 87.00 86 GLY A N 1
ATOM 629 C CA . GLY A 1 86 ? 0.098 -0.036 -15.241 1.00 87.00 86 GLY A CA 1
ATOM 630 C C . GLY A 1 86 ? -0.688 0.675 -14.146 1.00 87.00 86 GLY A C 1
ATOM 631 O O . GLY A 1 86 ? -0.345 1.765 -13.691 1.00 87.00 86 GLY A O 1
ATOM 632 N N . GLN A 1 87 ? -1.790 0.045 -13.736 1.00 90.69 87 GLN A N 1
ATOM 633 C CA . GLN A 1 87 ? -2.693 0.542 -12.695 1.00 90.69 87 GLN A CA 1
ATOM 634 C C . GLN A 1 87 ? -3.044 -0.583 -11.727 1.00 90.69 87 GLN A C 1
ATOM 636 O O . GLN A 1 87 ? -3.271 -1.713 -12.153 1.00 90.69 87 GLN A O 1
ATOM 641 N N . VAL A 1 88 ? -3.123 -0.281 -10.433 1.00 90.19 88 VAL A N 1
ATOM 642 C CA . VAL A 1 88 ? -3.513 -1.229 -9.386 1.00 90.19 88 VAL A CA 1
ATOM 643 C C . VAL A 1 88 ? -4.504 -0.592 -8.414 1.00 90.19 88 VAL A C 1
ATOM 645 O O . VAL A 1 88 ? -4.483 0.611 -8.146 1.00 90.19 88 VAL A O 1
ATOM 648 N N . LYS A 1 89 ? -5.383 -1.427 -7.860 1.00 90.56 89 LYS A N 1
ATOM 649 C CA . LYS A 1 89 ? -6.332 -1.036 -6.820 1.00 90.56 89 LYS A CA 1
ATOM 650 C C . LYS A 1 89 ? -5.673 -1.164 -5.446 1.00 90.56 89 LYS A C 1
ATOM 652 O O . LYS A 1 89 ? -5.377 -2.270 -5.003 1.00 90.56 89 LYS A O 1
ATOM 657 N N . LEU A 1 90 ? -5.509 -0.046 -4.750 1.00 88.94 90 LEU A N 1
ATOM 658 C CA . LEU A 1 90 ? -5.080 0.004 -3.354 1.00 88.94 90 LEU A CA 1
ATOM 659 C C . LEU A 1 90 ? -6.311 0.069 -2.447 1.00 88.94 90 LEU A C 1
ATOM 661 O O . LEU A 1 90 ? -7.250 0.809 -2.723 1.00 88.94 90 LEU A O 1
ATOM 665 N N . THR A 1 91 ? -6.334 -0.707 -1.367 1.00 90.75 91 THR A N 1
ATOM 666 C CA . THR A 1 91 ? -7.401 -0.655 -0.357 1.00 90.75 91 THR A CA 1
ATOM 667 C C . THR A 1 91 ? -6.768 -0.466 1.011 1.00 90.75 91 THR A C 1
ATOM 669 O O . THR A 1 91 ? -6.005 -1.315 1.464 1.00 90.75 91 THR A O 1
ATOM 672 N N . LEU A 1 92 ? -7.060 0.667 1.641 1.00 90.88 92 LEU A N 1
ATOM 673 C CA . LEU A 1 92 ? -6.645 0.987 3.001 1.00 90.88 92 LEU A CA 1
ATOM 674 C C . LEU A 1 92 ? -7.768 0.634 3.964 1.00 90.88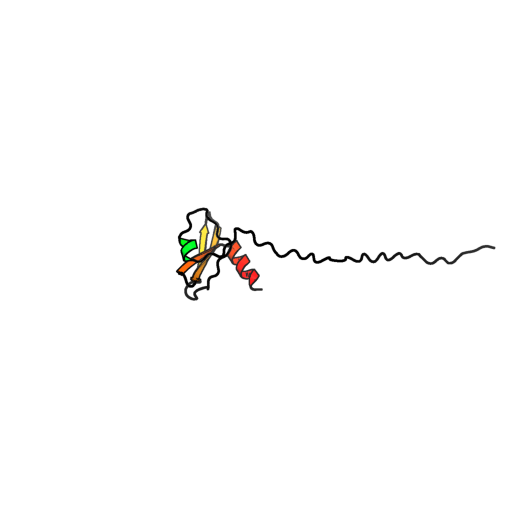 92 LEU A C 1
ATOM 676 O O . LEU A 1 92 ? -8.932 0.863 3.645 1.00 90.88 92 LEU A O 1
ATOM 680 N N . TRP A 1 93 ? -7.405 0.122 5.131 1.00 91.25 93 TRP A N 1
ATOM 681 C CA . TRP A 1 93 ? -8.335 -0.212 6.203 1.00 91.25 93 TRP A CA 1
ATOM 682 C C . TRP A 1 93 ? -8.138 0.763 7.364 1.00 91.25 93 TRP A C 1
ATOM 684 O O . TRP A 1 93 ? -7.060 1.342 7.490 1.00 91.25 93 TRP A O 1
ATOM 694 N N . ASP A 1 94 ? -9.168 0.963 8.184 1.00 88.31 94 ASP A N 1
ATOM 695 C CA . ASP A 1 94 ? -9.198 1.695 9.463 1.00 88.31 94 ASP A CA 1
ATOM 696 C C . ASP A 1 94 ? -7.890 2.416 9.856 1.00 88.31 94 ASP A C 1
ATOM 698 O O . ASP A 1 94 ? -7.697 3.611 9.619 1.00 88.31 94 ASP A O 1
ATOM 702 N N . LYS A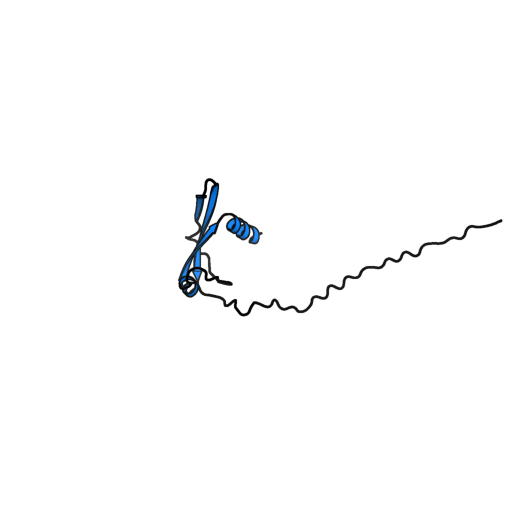 1 95 ? -6.936 1.667 10.429 1.00 86.38 95 LYS A N 1
ATOM 703 C CA . LYS A 1 95 ? -5.675 2.202 10.960 1.00 86.38 95 LYS A CA 1
ATOM 704 C C . LYS A 1 95 ? -4.812 2.859 9.883 1.00 86.38 95 LYS A C 1
ATOM 706 O O . LYS A 1 95 ? -4.201 3.893 10.142 1.00 86.38 95 LYS A O 1
ATOM 711 N N . GLN A 1 96 ? -4.757 2.283 8.684 1.00 87.88 96 GLN A N 1
ATOM 712 C CA . GLN A 1 96 ? -3.987 2.837 7.572 1.00 87.88 96 GLN A CA 1
ATOM 713 C C . GLN A 1 96 ? -4.630 4.112 7.012 1.00 87.88 96 GLN A C 1
ATOM 715 O O . GLN A 1 96 ? -3.912 5.003 6.560 1.00 87.88 96 GLN A O 1
ATOM 720 N N . ILE A 1 97 ? -5.961 4.237 7.073 1.00 86.31 97 ILE A N 1
ATOM 721 C CA . ILE A 1 97 ? -6.663 5.465 6.668 1.00 86.31 97 ILE A CA 1
ATOM 722 C C . ILE A 1 97 ? -6.240 6.628 7.573 1.00 86.31 97 ILE A C 1
ATOM 724 O O . ILE A 1 97 ? -5.861 7.688 7.070 1.00 86.31 97 ILE A O 1
ATOM 728 N N . ILE A 1 98 ? -6.229 6.406 8.892 1.00 84.31 98 ILE A N 1
ATOM 729 C CA . ILE A 1 98 ? -5.827 7.411 9.888 1.00 84.31 98 ILE A CA 1
ATOM 730 C C . ILE A 1 98 ? -4.365 7.833 9.680 1.00 84.31 98 ILE A C 1
ATOM 732 O O . ILE A 1 98 ? -4.067 9.025 9.647 1.00 84.31 98 ILE A O 1
ATOM 736 N N . GLN A 1 99 ? -3.456 6.873 9.475 1.00 84.00 99 GLN A N 1
ATOM 737 C CA . GLN A 1 99 ? -2.028 7.150 9.266 1.00 84.00 99 GLN A CA 1
ATOM 738 C C . GLN A 1 99 ? -1.763 8.021 8.030 1.00 84.00 99 GLN A C 1
ATOM 740 O O . GLN A 1 99 ? -0.991 8.977 8.097 1.00 84.00 99 GLN A O 1
ATOM 745 N N . VAL A 1 100 ? -2.421 7.726 6.905 1.00 82.38 100 VAL A N 1
ATOM 746 C CA . VAL A 1 100 ? -2.268 8.512 5.668 1.00 82.38 100 VAL A CA 1
ATOM 747 C C . VAL A 1 100 ? -2.918 9.894 5.790 1.00 82.38 100 VAL A C 1
ATOM 749 O O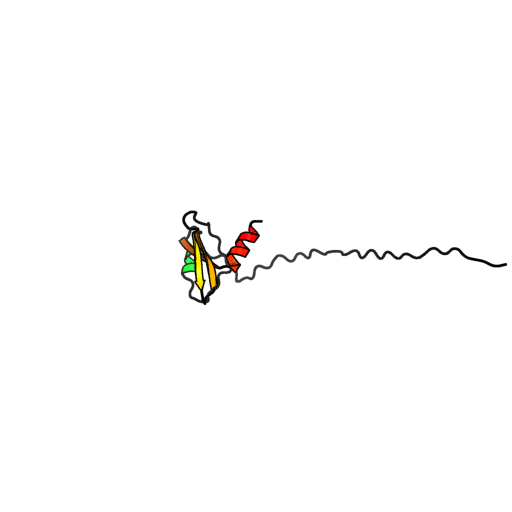 . VAL A 1 100 ? -2.441 10.847 5.174 1.00 82.38 100 VAL A O 1
ATOM 752 N N . GLY A 1 101 ? -3.994 10.019 6.572 1.00 75.38 101 GLY A N 1
ATOM 753 C CA . GLY A 1 101 ? -4.610 11.307 6.892 1.00 75.38 101 GLY A CA 1
ATOM 754 C C . GLY A 1 101 ? -3.692 12.200 7.727 1.00 75.38 101 GLY A C 1
ATOM 755 O O . GLY A 1 101 ? -3.508 13.364 7.387 1.00 75.38 101 GLY A O 1
ATOM 756 N N . ALA A 1 102 ? -3.061 11.638 8.761 1.00 69.81 102 ALA A N 1
ATOM 757 C CA . ALA A 1 102 ? -2.177 12.373 9.664 1.00 69.81 102 ALA A CA 1
ATOM 758 C C . ALA A 1 102 ? -0.909 12.905 8.973 1.00 69.81 102 ALA A C 1
ATOM 760 O O . ALA A 1 102 ? -0.453 13.996 9.300 1.00 69.81 102 ALA A O 1
ATOM 761 N N . LEU A 1 103 ? -0.372 12.183 7.980 1.00 66.44 103 LEU A N 1
ATOM 762 C CA . LEU A 1 103 ? 0.835 12.584 7.242 1.00 66.44 103 LEU A CA 1
ATOM 763 C C . LEU A 1 103 ? 0.643 13.840 6.365 1.00 66.44 103 LEU A C 1
ATOM 765 O O . LEU A 1 103 ? 1.618 14.405 5.882 1.00 66.44 103 LEU A O 1
ATOM 769 N N . LYS A 1 104 ? -0.602 14.270 6.130 1.00 56.31 104 LYS A N 1
ATOM 770 C CA . LYS A 1 104 ? -0.927 15.474 5.344 1.00 56.31 104 LYS A CA 1
ATOM 771 C C . LYS A 1 104 ? -1.071 16.746 6.193 1.00 56.31 104 LYS A C 1
ATOM 773 O O . LYS A 1 104 ? -1.539 17.748 5.653 1.00 56.31 104 LYS A O 1
ATOM 778 N N . SER A 1 105 ? -0.719 16.686 7.480 1.00 43.28 105 SER A N 1
ATOM 779 C CA . SER A 1 105 ? -0.858 17.787 8.448 1.00 43.28 105 SER A CA 1
ATOM 780 C C . SER A 1 105 ? 0.433 18.579 8.599 1.00 43.28 105 SER A C 1
ATOM 782 O O . SER A 1 105 ? 1.499 17.927 8.671 1.00 43.28 105 SER A O 1
#

Secondary structure (DSSP, 8-state):
------------------------------TT--B--HHHHHTPPTT---SB---EEEEEEEEEEEEEETTEEEEEEEEEEE-SS-EEEEEEEHHHHHHHHHTT-

InterPro domains:
  IPR012340 Nucleic acid-binding, OB-fold [G3DSA:2.40.50.140] (39-104)

Organism: Anguilla anguilla (NCBI:txid7936)

Radius of gyration: 28.78 Å; chains: 1; bounding box: 54×54×87 Å

Foldseek 3Di:
DDDDDDDDDDPPPPVPDPPPPPPPPDPPDPPPQDEDFPVVVVVDDPPDDHDHYDWAWDPVWWDWDWDQDPNDTKIKTWTWTHDPNGIDIDIDIDVRVVVVVVVVD

pLDDT: mean 75.49, std 15.82, range [41.81, 91.25]

Sequence (105 aa):
MASPAEIPKEESETATSLEVIKLPFLPTVPPSSSKLNIDKVQALGPRQSVSVMEAKILAQGTLSKVVPVNGTDCELKVFQIGDSSGQVKLTLWDKQIIQVGALKS